Protein AF-A0A2E6X0R5-F1 (afdb_monomer_lite)

Radius of gyration: 14.81 Å; chains: 1; bounding box: 30×20×38 Å

pLDDT: mean 93.58, std 8.18, range [55.41, 97.94]

Structure (mmCIF, N/CA/C/O backbone):
data_AF-A0A2E6X0R5-F1
#
_entry.id   AF-A0A2E6X0R5-F1
#
loop_
_atom_site.group_PDB
_atom_site.id
_atom_site.type_symbol
_atom_site.label_atom_id
_atom_site.label_alt_id
_atom_site.label_comp_id
_atom_site.label_asym_id
_atom_site.label_entity_id
_atom_site.label_seq_id
_atom_site.pdbx_PDB_ins_code
_atom_site.Cartn_x
_atom_site.Cartn_y
_atom_site.Cartn_z
_atom_site.occupancy
_atom_site.B_iso_or_equiv
_atom_site.auth_seq_id
_atom_site.auth_comp_id
_atom_site.auth_asym_id
_atom_site.auth_atom_id
_atom_site.pdbx_PDB_model_num
ATOM 1 N N . ARG A 1 1 ? -6.058 -4.367 -14.746 1.00 55.41 1 ARG A N 1
ATOM 2 C CA . ARG A 1 1 ? -5.632 -5.504 -13.888 1.00 55.41 1 ARG A CA 1
ATOM 3 C C . ARG A 1 1 ? -6.262 -5.261 -12.508 1.00 55.41 1 ARG A C 1
ATOM 5 O O . ARG A 1 1 ? -6.129 -4.142 -12.047 1.00 55.41 1 ARG A O 1
ATOM 12 N N . ARG A 1 2 ? -7.041 -6.200 -11.935 1.00 79.06 2 ARG A N 1
ATOM 13 C CA . ARG A 1 2 ? -8.188 -5.916 -11.022 1.00 79.06 2 ARG A CA 1
ATOM 14 C C . ARG A 1 2 ? -7.973 -4.851 -9.938 1.00 79.06 2 ARG A C 1
ATOM 16 O O . ARG A 1 2 ? -8.359 -3.727 -10.195 1.00 79.06 2 ARG A O 1
ATOM 23 N N . MET A 1 3 ? -7.367 -5.154 -8.793 1.00 86.56 3 MET A N 1
ATOM 24 C CA . MET A 1 3 ? -7.191 -4.206 -7.670 1.00 86.56 3 MET A CA 1
ATOM 25 C C . MET A 1 3 ? -6.353 -2.946 -8.000 1.00 86.56 3 MET A C 1
ATOM 27 O O . MET A 1 3 ? -5.932 -2.247 -7.095 1.00 86.56 3 MET A O 1
ATOM 31 N N . GLY A 1 4 ? -6.006 -2.685 -9.266 1.00 92.75 4 GLY A N 1
ATOM 32 C CA . GLY A 1 4 ? -5.115 -1.597 -9.681 1.00 92.75 4 GLY A CA 1
ATOM 33 C C . GLY A 1 4 ? -3.631 -1.870 -9.416 1.00 92.75 4 GLY A C 1
ATOM 34 O O . GLY A 1 4 ? -2.785 -1.259 -10.046 1.00 92.75 4 GLY A O 1
ATOM 35 N N . MET A 1 5 ? -3.308 -2.854 -8.574 1.00 95.62 5 MET A N 1
ATOM 36 C CA . MET A 1 5 ? -1.964 -3.050 -8.016 1.00 95.62 5 MET A CA 1
ATOM 37 C C . MET A 1 5 ? -1.016 -3.938 -8.832 1.00 95.62 5 MET A C 1
ATOM 39 O O . MET A 1 5 ? 0.018 -4.336 -8.320 1.00 95.62 5 MET A O 1
ATOM 43 N N . LEU A 1 6 ? -1.331 -4.334 -10.065 1.00 96.81 6 LEU A N 1
ATOM 44 C CA . LEU A 1 6 ? -0.471 -5.273 -10.804 1.00 96.81 6 LEU A CA 1
ATOM 45 C C . LEU A 1 6 ? 0.493 -4.530 -11.739 1.00 96.81 6 LEU A C 1
ATOM 47 O O . LEU A 1 6 ? 0.068 -4.038 -12.789 1.00 96.81 6 LEU A O 1
ATOM 51 N N . VAL A 1 7 ? 1.781 -4.553 -11.402 1.00 96.19 7 VAL A N 1
ATOM 52 C CA . VAL A 1 7 ? 2.883 -3.920 -12.144 1.00 96.19 7 VAL A CA 1
ATOM 53 C C . VAL A 1 7 ? 3.815 -4.961 -12.769 1.00 96.19 7 VAL A C 1
ATOM 55 O O . VAL A 1 7 ? 3.914 -6.097 -12.301 1.00 96.19 7 VAL A O 1
ATOM 58 N N . ALA A 1 8 ? 4.512 -4.593 -13.834 1.00 97.25 8 ALA A N 1
ATOM 59 C CA . ALA A 1 8 ? 5.648 -5.344 -14.350 1.00 97.25 8 ALA A CA 1
ATOM 60 C C . ALA A 1 8 ? 6.899 -5.052 -13.507 1.00 97.25 8 ALA A C 1
ATOM 62 O O . ALA A 1 8 ? 7.165 -3.906 -13.157 1.00 97.25 8 ALA A O 1
ATOM 63 N N . LYS A 1 9 ? 7.670 -6.087 -13.174 1.00 96.62 9 LYS A N 1
ATOM 64 C CA . LYS A 1 9 ? 8.994 -5.992 -12.536 1.00 96.62 9 LYS A CA 1
ATOM 65 C C . LYS A 1 9 ? 10.003 -6.801 -13.358 1.00 96.62 9 LYS A C 1
ATOM 67 O O . LYS A 1 9 ? 10.754 -7.626 -12.835 1.00 96.62 9 LYS A O 1
ATOM 72 N N . ASP A 1 10 ? 9.955 -6.610 -14.674 1.00 97.69 10 ASP A N 1
ATOM 73 C CA . ASP A 1 10 ? 10.814 -7.285 -15.649 1.00 97.69 10 ASP A CA 1
ATOM 74 C C . ASP A 1 10 ? 12.261 -6.790 -15.554 1.00 97.69 10 ASP A C 1
ATOM 76 O O . ASP A 1 10 ? 13.186 -7.567 -15.778 1.00 97.69 10 ASP A O 1
ATOM 80 N N . ASN A 1 11 ? 12.468 -5.542 -15.113 1.00 96.31 11 ASN A N 1
ATOM 81 C CA . ASN A 1 11 ? 13.782 -4.991 -14.764 1.00 96.31 11 ASN A CA 1
ATOM 82 C C . ASN A 1 11 ? 14.545 -5.830 -13.720 1.00 96.31 11 ASN A C 1
ATOM 84 O O . ASN A 1 11 ? 15.772 -5.810 -13.703 1.00 96.31 11 ASN A O 1
ATOM 88 N N . LEU A 1 12 ? 13.827 -6.580 -12.879 1.00 95.38 12 LEU A N 1
ATOM 89 C CA . LEU A 1 12 ? 14.379 -7.497 -11.875 1.00 95.38 12 LEU A CA 1
ATOM 90 C C . LEU A 1 12 ? 14.199 -8.978 -12.255 1.00 95.38 12 LEU A C 1
ATOM 92 O O . LEU A 1 12 ? 14.553 -9.864 -11.481 1.00 95.38 12 LEU A O 1
ATOM 96 N N . GLY A 1 13 ? 13.609 -9.269 -13.419 1.00 96.62 13 GLY A N 1
ATOM 97 C CA . GLY A 1 13 ? 13.274 -10.630 -13.844 1.00 96.62 13 GLY A CA 1
ATOM 98 C C . GLY A 1 13 ? 12.126 -11.278 -13.056 1.00 96.62 13 GLY A C 1
ATOM 99 O O . GLY A 1 13 ? 11.999 -12.501 -13.051 1.00 96.62 13 GLY A O 1
ATOM 100 N N . PHE A 1 14 ? 11.284 -10.495 -12.372 1.00 96.44 14 PHE A N 1
ATOM 101 C CA . PHE A 1 14 ? 10.201 -11.021 -11.528 1.00 96.44 14 PHE A CA 1
ATOM 102 C C . PHE A 1 14 ? 8.864 -11.208 -12.255 1.00 96.44 14 PHE A C 1
ATOM 104 O O . PHE A 1 14 ? 7.963 -11.842 -11.689 1.00 96.44 14 PHE A O 1
ATOM 111 N N . GLY A 1 15 ? 8.727 -10.681 -13.476 1.00 96.31 15 GLY A N 1
ATOM 112 C CA . GLY A 1 15 ? 7.479 -10.695 -14.237 1.00 96.31 15 GLY A CA 1
ATOM 113 C C . GLY A 1 15 ? 6.420 -9.762 -13.645 1.00 96.31 15 GLY A C 1
ATOM 114 O O . GLY A 1 15 ? 6.732 -8.757 -13.005 1.00 96.31 15 GLY A O 1
ATOM 115 N N . ALA A 1 16 ? 5.142 -10.107 -13.824 1.00 96.44 16 ALA A N 1
ATOM 116 C CA . ALA A 1 16 ? 4.032 -9.355 -13.242 1.00 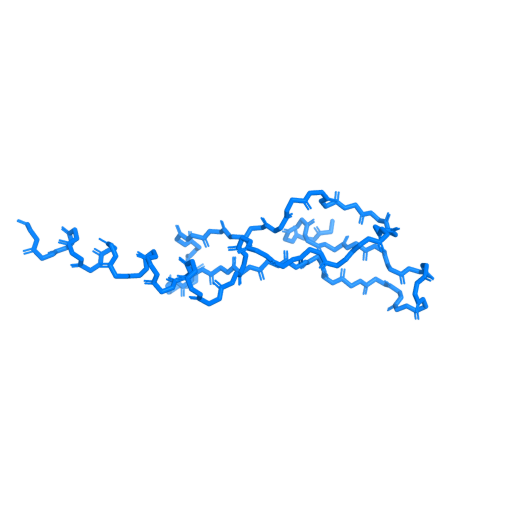96.44 16 ALA A CA 1
ATOM 117 C C . ALA A 1 16 ? 3.911 -9.622 -11.732 1.00 96.44 16 ALA A C 1
ATOM 119 O O . ALA A 1 16 ? 3.731 -10.764 -11.304 1.00 96.44 16 ALA A O 1
ATOM 120 N N . ARG A 1 17 ? 3.982 -8.566 -10.919 1.00 96.44 17 ARG A N 1
ATOM 121 C CA . ARG A 1 17 ? 3.929 -8.622 -9.454 1.00 96.44 17 ARG A CA 1
ATOM 122 C C . ARG A 1 17 ? 3.011 -7.546 -8.899 1.00 96.44 17 A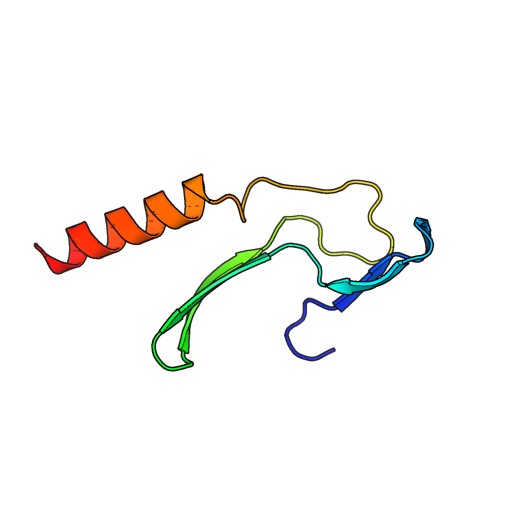RG A C 1
ATOM 124 O O . ARG A 1 17 ? 2.690 -6.571 -9.570 1.00 96.44 17 ARG A O 1
ATOM 131 N N . SER A 1 18 ? 2.587 -7.738 -7.656 1.00 95.81 18 SER A N 1
ATOM 132 C CA . SER A 1 18 ? 1.879 -6.686 -6.940 1.00 95.81 18 SER A CA 1
ATOM 133 C C . SER A 1 18 ? 2.808 -5.500 -6.677 1.00 95.81 18 SER A C 1
ATOM 135 O O . SER A 1 18 ? 3.976 -5.689 -6.330 1.00 95.81 18 SER A O 1
ATOM 137 N N . TRP A 1 19 ? 2.274 -4.290 -6.806 1.00 97.12 19 TRP A N 1
ATOM 138 C CA . TRP A 1 19 ? 2.804 -3.100 -6.162 1.00 97.12 19 TRP A CA 1
ATOM 139 C C . TRP A 1 19 ? 2.695 -3.258 -4.644 1.00 97.12 19 TRP A C 1
ATOM 141 O O . TRP A 1 19 ? 1.877 -4.052 -4.163 1.00 97.12 19 TRP A O 1
ATOM 151 N N . ARG A 1 20 ? 3.546 -2.560 -3.891 1.00 97.81 20 ARG A N 1
ATOM 152 C CA . ARG A 1 20 ? 3.528 -2.637 -2.431 1.00 97.81 20 ARG A CA 1
ATOM 153 C C . ARG A 1 20 ? 2.374 -1.790 -1.903 1.00 97.81 20 ARG A C 1
ATOM 155 O O . ARG A 1 20 ? 2.263 -0.608 -2.217 1.00 97.81 20 ARG A O 1
ATOM 162 N N . TYR A 1 21 ? 1.514 -2.421 -1.118 1.00 97.12 21 TYR A N 1
ATOM 163 C CA . TYR A 1 21 ? 0.423 -1.765 -0.417 1.00 97.12 21 TYR A CA 1
ATOM 164 C C . TYR A 1 21 ? 0.073 -2.558 0.843 1.00 97.12 21 TYR A C 1
ATOM 166 O O . TYR A 1 21 ? 0.426 -3.734 0.969 1.00 97.12 21 TYR A O 1
ATOM 174 N N . ALA A 1 22 ? -0.673 -1.926 1.738 1.00 97.94 22 ALA A N 1
ATOM 175 C CA . ALA A 1 22 ? -1.392 -2.586 2.814 1.00 97.94 22 ALA A CA 1
ATOM 176 C C . ALA A 1 22 ? -2.856 -2.122 2.827 1.00 97.94 22 ALA A C 1
ATOM 178 O O . ALA A 1 22 ? -3.194 -1.074 2.277 1.00 97.94 22 ALA A O 1
ATOM 179 N N . ALA A 1 23 ? -3.744 -2.921 3.411 1.00 97.19 23 ALA A N 1
ATOM 180 C CA . ALA A 1 23 ? -5.159 -2.589 3.527 1.00 97.19 23 ALA A CA 1
ATOM 181 C C . ALA A 1 23 ? -5.728 -3.157 4.827 1.00 97.19 23 ALA A C 1
ATOM 183 O O . ALA A 1 23 ? -5.358 -4.262 5.229 1.00 97.19 23 ALA A O 1
ATOM 184 N N . ILE A 1 24 ? -6.645 -2.418 5.447 1.00 97.12 24 ILE A N 1
ATOM 185 C CA . ILE A 1 24 ? -7.456 -2.902 6.569 1.00 97.12 24 ILE A CA 1
ATOM 186 C C . ILE A 1 24 ? -8.807 -3.303 5.991 1.00 97.12 24 ILE A C 1
ATOM 188 O O . ILE A 1 24 ? -9.457 -2.510 5.304 1.00 97.12 24 ILE A O 1
ATOM 192 N N . VAL A 1 25 ? -9.181 -4.564 6.208 1.00 96.81 25 VAL A N 1
ATOM 193 C CA . VAL A 1 25 ? -10.371 -5.171 5.611 1.00 96.81 25 VAL A CA 1
ATOM 194 C C . VAL A 1 25 ? -11.187 -5.846 6.701 1.00 96.81 25 VAL A C 1
ATOM 196 O O . VAL A 1 25 ? -10.736 -6.839 7.268 1.00 96.81 25 VAL A O 1
ATOM 199 N N . ASN A 1 26 ? -12.397 -5.345 6.932 1.00 95.94 26 ASN A N 1
ATOM 200 C CA . ASN A 1 26 ? -13.359 -5.912 7.873 1.00 95.94 26 ASN A CA 1
ATOM 201 C C . ASN A 1 26 ? -14.577 -6.422 7.104 1.00 95.94 26 ASN A C 1
ATOM 203 O O . ASN A 1 26 ? -15.156 -5.711 6.285 1.00 95.94 26 ASN A O 1
ATOM 207 N N . ASP A 1 27 ? -14.919 -7.696 7.305 1.00 96.62 27 ASP A N 1
ATOM 208 C CA . ASP A 1 27 ? -16.053 -8.371 6.654 1.00 96.62 27 ASP A CA 1
ATOM 209 C C . ASP A 1 27 ? -16.122 -8.179 5.126 1.00 96.62 27 ASP A C 1
ATOM 211 O O . ASP A 1 27 ? -17.184 -8.041 4.518 1.00 96.62 27 ASP A O 1
ATOM 215 N N . GLY A 1 28 ? -14.951 -8.175 4.482 1.00 95.12 28 GLY A N 1
ATOM 216 C CA . GLY A 1 28 ? -14.819 -8.008 3.034 1.00 95.12 28 GLY A CA 1
ATOM 217 C C . GLY A 1 28 ? -14.943 -6.565 2.535 1.00 95.12 28 GLY A C 1
ATOM 218 O O . GLY A 1 28 ? -14.834 -6.347 1.328 1.00 95.12 28 GLY A O 1
ATOM 219 N N . GLN A 1 29 ? -15.123 -5.585 3.423 1.00 96.12 29 GLN A N 1
ATOM 220 C CA . GLN A 1 29 ? -15.087 -4.159 3.102 1.00 96.12 29 GLN A CA 1
ATOM 221 C C . GLN A 1 29 ? -13.702 -3.580 3.389 1.00 96.12 29 GLN A C 1
ATOM 223 O O . GLN A 1 29 ? -13.108 -3.842 4.431 1.00 96.12 29 GLN A O 1
ATOM 228 N N . ILE A 1 30 ? -13.179 -2.801 2.444 1.00 95.75 30 ILE A N 1
ATOM 229 C CA . ILE A 1 30 ? -11.909 -2.089 2.605 1.00 95.75 30 ILE A CA 1
ATOM 230 C C . ILE A 1 30 ? -12.191 -0.805 3.384 1.00 95.75 30 ILE A C 1
ATOM 232 O O . ILE A 1 30 ? -12.867 0.083 2.869 1.00 95.75 30 ILE A O 1
ATOM 236 N N . GLU A 1 31 ? -11.658 -0.706 4.595 1.00 95.88 31 GLU A N 1
ATOM 237 C CA . GLU A 1 31 ? -11.809 0.476 5.454 1.00 95.88 31 GLU A CA 1
ATOM 238 C C . GLU A 1 31 ? -10.671 1.476 5.270 1.00 95.88 31 GLU A C 1
ATOM 240 O O . GLU A 1 31 ? -10.875 2.687 5.328 1.00 95.88 31 GLU A O 1
ATOM 245 N N . ALA A 1 32 ? -9.466 0.966 5.007 1.00 96.50 32 ALA A N 1
ATOM 246 C CA . ALA A 1 32 ? -8.286 1.784 4.786 1.00 96.50 32 ALA A CA 1
ATOM 247 C C . ALA A 1 32 ? -7.361 1.164 3.741 1.00 96.50 32 ALA A C 1
ATOM 249 O O . ALA A 1 32 ? -7.248 -0.061 3.627 1.00 96.50 32 ALA A O 1
ATOM 250 N N . TRP A 1 33 ? -6.682 2.034 2.996 1.00 96.75 33 TRP A N 1
ATOM 251 C CA . TRP A 1 33 ? -5.790 1.678 1.899 1.00 96.75 33 TRP A CA 1
ATOM 252 C C . TRP A 1 33 ? -4.478 2.455 2.011 1.00 96.75 33 TRP A C 1
ATOM 254 O O . TRP A 1 33 ? -4.485 3.682 2.082 1.00 96.75 33 TRP A O 1
ATOM 264 N N . PHE A 1 34 ? -3.360 1.734 2.008 1.00 97.50 34 PHE A N 1
ATOM 265 C CA . PHE A 1 34 ? -2.014 2.257 2.240 1.00 97.50 34 PHE A CA 1
ATOM 266 C C . PHE A 1 34 ? -1.122 1.875 1.060 1.00 97.50 34 PHE A C 1
ATOM 268 O O . PHE A 1 34 ? -0.397 0.882 1.104 1.00 97.50 34 PHE A O 1
ATOM 275 N N . GLU A 1 35 ? -1.231 2.624 -0.032 1.00 96.88 35 GLU A N 1
ATOM 276 C CA . GLU A 1 35 ? -0.452 2.412 -1.253 1.00 96.88 35 GLU A CA 1
ATOM 277 C C . GLU A 1 35 ? 0.887 3.150 -1.187 1.00 96.88 35 GLU A C 1
ATOM 279 O O . GLU A 1 35 ? 0.930 4.325 -0.822 1.00 96.88 35 GLU A O 1
ATOM 284 N N . GLU A 1 36 ? 1.979 2.491 -1.580 1.00 97.81 36 GLU A N 1
ATOM 285 C CA . GLU A 1 36 ? 3.255 3.192 -1.724 1.00 97.81 36 GLU A CA 1
ATOM 286 C C . GLU A 1 36 ? 3.239 4.160 -2.919 1.00 97.81 36 GLU A C 1
ATOM 288 O O . GLU A 1 36 ? 2.683 3.838 -3.974 1.00 97.81 36 GLU A O 1
ATOM 293 N N . PRO A 1 37 ? 3.887 5.331 -2.813 1.00 96.31 37 PRO A N 1
ATOM 294 C CA . PRO A 1 37 ? 3.894 6.319 -3.883 1.00 96.31 37 PRO A CA 1
ATOM 295 C C . PRO A 1 37 ? 4.671 5.823 -5.109 1.00 96.31 37 PRO A C 1
ATOM 297 O O . PRO A 1 37 ? 5.644 5.083 -4.990 1.00 96.31 37 PRO A O 1
ATOM 300 N N . GLY A 1 38 ? 4.289 6.302 -6.296 1.00 95.19 38 GLY A N 1
ATOM 301 C CA . GLY A 1 38 ? 5.061 6.072 -7.525 1.00 95.19 38 GLY A CA 1
ATOM 302 C C . GLY A 1 38 ? 4.740 4.772 -8.266 1.00 95.19 38 GLY A C 1
ATOM 303 O O . GLY A 1 38 ? 5.574 4.293 -9.036 1.00 95.19 38 GLY A O 1
ATOM 304 N N . ILE A 1 39 ? 3.539 4.210 -8.079 1.00 95.50 39 ILE A N 1
ATOM 305 C CA . ILE A 1 39 ? 3.092 3.012 -8.800 1.00 95.50 39 ILE A CA 1
ATOM 306 C C . ILE A 1 39 ? 3.383 3.105 -10.305 1.00 95.50 39 ILE A C 1
ATOM 308 O O . ILE A 1 39 ? 2.899 3.984 -11.019 1.00 95.50 39 ILE A O 1
ATOM 312 N N . SER A 1 40 ? 4.219 2.192 -10.794 1.00 96.00 40 SER A N 1
ATOM 313 C CA . SER A 1 40 ? 4.590 2.108 -12.206 1.00 96.00 40 SER A CA 1
ATOM 314 C C . SER A 1 40 ? 5.250 0.771 -12.535 1.00 96.00 40 SER A C 1
ATOM 316 O O . SER A 1 40 ? 5.767 0.060 -11.668 1.00 96.00 40 SER A O 1
ATOM 318 N N . ASP A 1 41 ? 5.218 0.428 -13.820 1.00 96.81 41 ASP A N 1
ATOM 319 C CA . ASP A 1 41 ? 5.950 -0.709 -14.360 1.00 96.81 41 ASP A CA 1
ATOM 320 C C . ASP A 1 41 ? 7.460 -0.442 -14.317 1.00 96.81 41 ASP A C 1
ATOM 322 O O . ASP A 1 41 ? 7.926 0.641 -14.665 1.00 96.81 41 ASP A O 1
ATOM 326 N N . ASN A 1 42 ? 8.227 -1.463 -13.933 1.00 96.81 42 ASN A N 1
ATOM 327 C CA . ASN A 1 42 ? 9.687 -1.446 -13.869 1.00 96.81 42 ASN A CA 1
ATOM 328 C C . ASN A 1 42 ? 10.257 -0.301 -13.016 1.00 96.81 42 ASN A C 1
ATOM 330 O O . ASN A 1 42 ? 11.343 0.202 -13.308 1.00 96.81 42 ASN A O 1
ATOM 334 N N . HIS A 1 43 ? 9.537 0.089 -11.954 1.00 95.81 43 HIS A N 1
ATOM 335 C CA . HIS A 1 43 ? 10.012 1.077 -10.985 1.00 95.81 43 HIS A CA 1
ATOM 336 C C . HIS A 1 43 ? 11.417 0.706 -10.475 1.00 95.81 43 HIS A C 1
ATOM 338 O O . HIS A 1 43 ? 11.691 -0.469 -10.196 1.00 95.81 43 HIS A O 1
ATOM 344 N N . GLY A 1 44 ? 12.304 1.703 -10.399 1.00 94.88 44 GLY A N 1
ATOM 345 C CA . GLY A 1 44 ? 13.717 1.512 -10.053 1.00 94.88 44 GLY A CA 1
ATOM 346 C C . GLY A 1 44 ? 13.952 1.233 -8.569 1.00 94.88 44 GLY A C 1
ATOM 347 O O . GLY A 1 44 ? 14.807 0.419 -8.233 1.00 94.88 44 GLY A O 1
ATOM 348 N N . ASP A 1 45 ? 13.151 1.857 -7.705 1.00 94.25 45 ASP A N 1
ATOM 349 C CA . ASP A 1 45 ? 13.254 1.710 -6.250 1.00 94.25 45 ASP A CA 1
ATOM 350 C C . ASP A 1 45 ? 12.203 0.746 -5.675 1.00 94.25 45 ASP A C 1
ATOM 352 O O . ASP A 1 45 ? 11.203 0.422 -6.327 1.00 94.25 45 ASP A O 1
ATOM 356 N N . ASP A 1 46 ? 12.414 0.335 -4.423 1.00 93.38 46 ASP A N 1
ATOM 357 C CA . ASP A 1 46 ? 11.483 -0.454 -3.607 1.00 93.38 46 ASP A CA 1
ATOM 358 C C . ASP A 1 46 ? 10.981 0.388 -2.416 1.00 93.38 46 ASP A C 1
ATOM 360 O O . ASP A 1 46 ? 11.529 0.282 -1.316 1.00 93.38 46 ASP A O 1
ATOM 364 N N . PRO A 1 47 ? 9.997 1.288 -2.623 1.00 95.69 47 PRO A N 1
ATOM 365 C CA . PRO A 1 47 ? 9.498 2.151 -1.558 1.00 95.69 47 PRO A CA 1
ATOM 366 C C . PRO A 1 47 ? 8.853 1.329 -0.439 1.00 95.69 47 PRO A C 1
ATOM 368 O O . PRO A 1 47 ? 8.139 0.355 -0.690 1.00 95.69 47 PRO A O 1
ATOM 371 N N . TYR A 1 48 ? 9.106 1.743 0.801 1.00 96.00 48 TYR A N 1
ATOM 372 C CA . TYR A 1 48 ? 8.504 1.176 2.001 1.00 96.00 48 TYR A CA 1
ATOM 373 C C . TYR A 1 48 ? 8.375 2.265 3.060 1.00 96.00 48 TYR A C 1
ATOM 375 O O . TYR A 1 48 ? 9.347 2.636 3.719 1.00 96.00 48 TYR A O 1
ATOM 383 N N . GLY A 1 49 ? 7.171 2.805 3.181 1.00 96.56 49 GLY A N 1
ATOM 384 C CA . GLY A 1 49 ? 6.872 3.864 4.128 1.00 96.56 49 GLY A CA 1
ATOM 385 C C . GLY A 1 49 ? 5.391 3.913 4.441 1.00 96.56 49 GLY A C 1
ATOM 386 O O . GLY A 1 49 ? 5.025 3.769 5.598 1.00 96.56 49 GLY A O 1
ATOM 387 N N . VAL A 1 50 ? 4.532 4.066 3.427 1.00 97.19 50 VAL A N 1
ATOM 388 C CA . VAL A 1 50 ? 3.079 4.212 3.633 1.00 97.19 50 VAL A CA 1
ATOM 389 C C . VAL A 1 50 ? 2.464 2.918 4.168 1.00 97.19 50 VAL A C 1
ATOM 391 O O . VAL A 1 50 ? 1.627 2.962 5.066 1.00 97.19 50 VAL A O 1
ATOM 394 N N . SER A 1 51 ? 2.921 1.774 3.663 1.00 97.44 51 SER A N 1
ATOM 395 C CA . SER A 1 51 ? 2.441 0.433 4.017 1.00 97.44 51 SER A CA 1
ATOM 396 C C . SER A 1 51 ? 3.124 -0.178 5.250 1.00 97.44 51 SER A C 1
ATOM 398 O O . SER A 1 51 ? 3.012 -1.385 5.478 1.00 97.44 51 SER A O 1
ATOM 400 N N . SER A 1 52 ? 3.858 0.618 6.032 1.00 97.75 52 SER A N 1
ATOM 401 C CA . SER A 1 52 ? 4.579 0.128 7.207 1.00 97.75 52 SER A CA 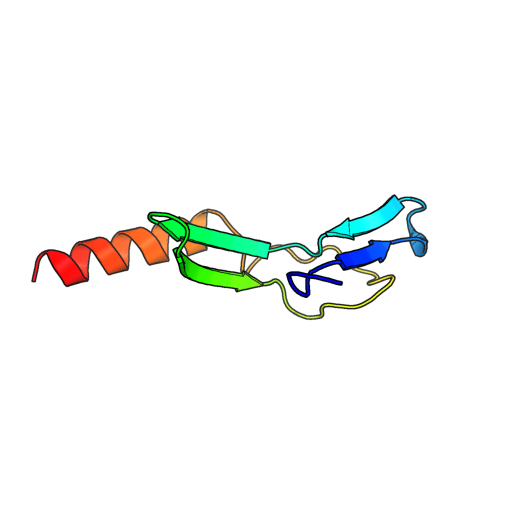1
ATOM 402 C C . SER A 1 52 ? 3.628 -0.334 8.329 1.00 97.75 52 SER A C 1
ATOM 404 O O . SER A 1 52 ? 2.542 0.232 8.498 1.00 97.75 52 SER A O 1
ATOM 406 N N . PRO A 1 53 ? 4.013 -1.344 9.136 1.00 97.25 53 PRO A N 1
ATOM 407 C CA . PRO A 1 53 ? 3.266 -1.753 10.320 1.00 97.25 53 PRO A CA 1
ATOM 408 C C . PRO A 1 53 ? 3.000 -0.599 11.283 1.00 97.25 53 PRO A C 1
ATOM 410 O O . PRO A 1 53 ? 1.930 -0.554 11.880 1.00 97.25 53 PRO A O 1
ATOM 413 N N . GLU A 1 54 ? 3.942 0.334 11.414 1.00 97.81 54 GLU A N 1
ATOM 414 C CA . GLU A 1 54 ? 3.816 1.493 12.294 1.00 97.81 54 GLU A CA 1
ATOM 415 C C . GLU A 1 54 ? 2.625 2.373 11.888 1.00 97.81 54 GLU A C 1
ATOM 417 O O . GLU A 1 54 ? 1.792 2.685 12.737 1.00 97.81 54 GLU A O 1
ATOM 422 N N . ASN A 1 55 ? 2.466 2.679 10.593 1.00 97.38 55 ASN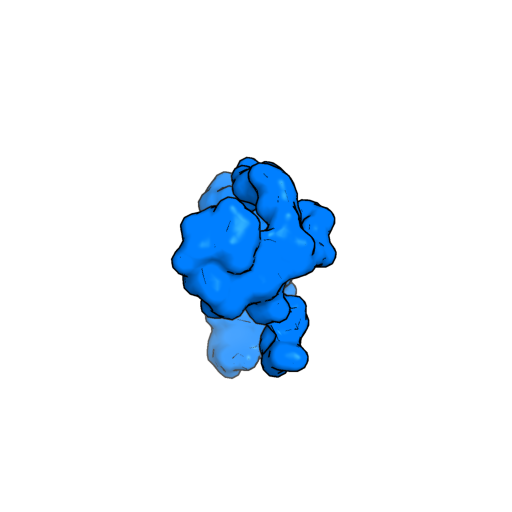 A N 1
ATOM 423 C CA . ASN A 1 55 ? 1.327 3.466 10.104 1.00 97.38 55 ASN A CA 1
ATOM 424 C C . ASN A 1 55 ? -0.007 2.726 10.279 1.00 97.38 55 ASN A C 1
ATOM 426 O O . ASN A 1 55 ? -1.039 3.336 10.559 1.0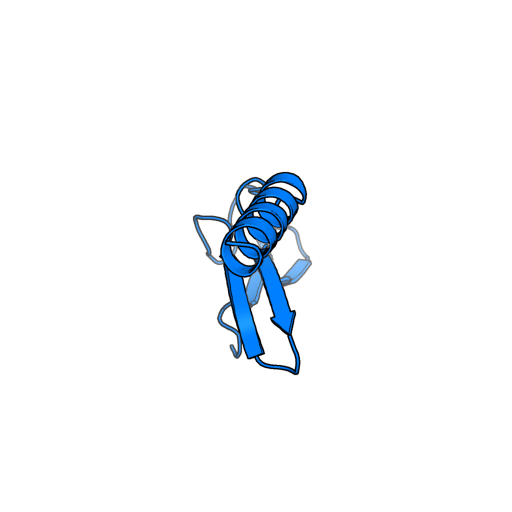0 97.38 55 ASN A O 1
ATOM 430 N N . LEU A 1 56 ? -0.000 1.401 10.099 1.00 97.31 56 LEU A N 1
ATOM 431 C CA . LEU A 1 56 ? -1.195 0.574 10.274 1.00 97.31 56 LEU A CA 1
ATOM 432 C C . LEU A 1 56 ? -1.634 0.527 11.739 1.00 97.31 56 LEU A C 1
ATOM 434 O O . LEU A 1 56 ? -2.826 0.637 12.024 1.00 97.31 56 LEU A O 1
ATOM 438 N N . LEU A 1 57 ? -0.684 0.364 12.662 1.00 97.56 57 LEU A N 1
ATOM 439 C CA . LEU A 1 57 ? -0.957 0.375 14.096 1.00 97.56 57 LEU A CA 1
ATOM 440 C C . LEU A 1 57 ? -1.483 1.738 14.538 1.00 97.56 57 LEU A C 1
ATOM 442 O O . LEU A 1 57 ? -2.506 1.780 15.215 1.00 97.56 57 LEU A O 1
ATOM 446 N N . GLU A 1 58 ? -0.863 2.830 14.087 1.00 96.88 58 GLU A N 1
ATOM 447 C CA . GLU A 1 58 ? -1.333 4.187 14.376 1.00 96.88 58 GLU A CA 1
ATOM 448 C C . GLU A 1 58 ? -2.776 4.400 13.891 1.00 96.88 58 GLU A C 1
ATOM 450 O O . GLU A 1 58 ? -3.619 4.902 14.637 1.00 96.88 58 GLU A O 1
ATOM 455 N N . TYR A 1 59 ? -3.108 3.963 12.670 1.00 96.06 59 TYR A N 1
ATOM 456 C CA . TYR A 1 59 ? -4.484 4.027 12.174 1.00 96.06 59 TYR A CA 1
ATOM 457 C C . TYR A 1 59 ? -5.451 3.242 13.074 1.00 96.06 59 TYR A C 1
ATOM 459 O O . TYR A 1 59 ? -6.493 3.768 13.466 1.00 96.06 59 TYR A O 1
ATOM 467 N N . LEU A 1 60 ? -5.110 2.000 13.433 1.00 96.00 60 LEU A N 1
ATOM 468 C CA . LEU A 1 60 ? -5.958 1.136 14.262 1.00 96.00 60 LEU A CA 1
ATOM 469 C C . LEU A 1 60 ? -6.139 1.674 15.690 1.00 96.00 60 LEU A C 1
ATOM 471 O O . LEU A 1 60 ? -7.214 1.529 16.269 1.00 96.00 60 LEU A O 1
ATOM 475 N N . GLU A 1 61 ? -5.107 2.278 16.275 1.00 96.19 61 GLU A N 1
ATOM 476 C CA . GLU A 1 61 ? -5.175 2.903 17.599 1.00 96.19 61 GLU A CA 1
ATOM 477 C C . GLU A 1 61 ? -6.065 4.151 17.585 1.00 96.19 61 GLU A C 1
ATOM 479 O O . GLU A 1 61 ? -6.933 4.295 18.450 1.00 96.19 61 GLU A O 1
ATOM 484 N N . ASN A 1 62 ? -5.932 4.995 16.558 1.00 94.31 62 ASN A N 1
ATOM 485 C CA . ASN A 1 62 ? -6.770 6.182 16.382 1.00 94.31 62 ASN A CA 1
ATOM 486 C C . ASN A 1 62 ? -8.251 5.830 16.146 1.00 94.31 62 ASN A C 1
ATOM 488 O O . ASN A 1 62 ? -9.139 6.495 16.689 1.00 94.31 62 ASN A O 1
ATOM 492 N N . GLN A 1 63 ? -8.538 4.768 15.382 1.00 91.25 63 GLN A N 1
ATOM 493 C CA . GLN A 1 63 ? -9.908 4.262 15.216 1.00 91.25 63 GLN A CA 1
ATOM 494 C C . GLN A 1 63 ? -10.507 3.827 16.561 1.00 91.25 63 GLN A C 1
ATOM 496 O O . GLN A 1 63 ? -11.576 4.306 16.935 1.00 91.25 63 GLN A O 1
ATOM 501 N N . LYS A 1 64 ? -9.778 3.025 17.353 1.00 87.00 64 LYS A N 1
ATOM 502 C CA . LYS A 1 64 ? -10.234 2.592 18.689 1.00 87.00 64 LYS A CA 1
ATOM 503 C C . LYS A 1 64 ? -10.518 3.762 19.628 1.00 87.00 64 LYS A C 1
ATOM 505 O O . LYS A 1 64 ? -11.467 3.707 20.406 1.00 87.00 64 LYS A O 1
ATOM 510 N N . GLN A 1 65 ? -9.698 4.814 19.585 1.00 84.94 65 GLN A N 1
ATOM 511 C CA . GLN A 1 65 ? -9.917 6.000 20.415 1.00 84.94 65 GLN A CA 1
ATOM 512 C C . GLN A 1 65 ? -11.180 6.768 20.004 1.00 84.94 65 GLN A C 1
ATOM 514 O O 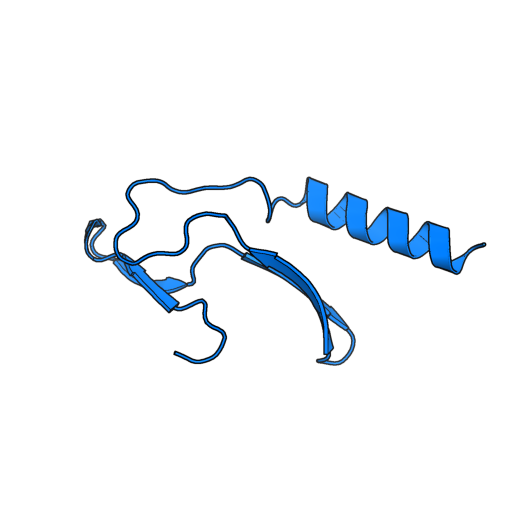. GLN A 1 65 ? -11.874 7.296 20.869 1.00 84.94 65 GLN A O 1
ATOM 519 N N . THR A 1 66 ? -11.487 6.803 18.706 1.00 80.81 66 THR A N 1
ATOM 520 C CA . THR A 1 66 ? -12.690 7.460 18.173 1.00 80.81 66 THR A CA 1
ATOM 521 C C . THR A 1 66 ? -13.966 6.715 18.571 1.00 80.81 66 THR A C 1
ATOM 523 O O . THR A 1 66 ? -14.961 7.352 18.887 1.00 80.81 66 THR A O 1
ATOM 526 N N . GLU A 1 67 ? -13.941 5.381 18.606 1.00 77.19 67 GLU A N 1
ATOM 527 C CA . GLU A 1 67 ? -15.094 4.557 19.010 1.00 77.19 67 GLU A CA 1
ATOM 528 C C . GLU A 1 67 ? -15.390 4.602 20.518 1.00 77.19 67 GLU A C 1
ATOM 530 O O . GLU A 1 67 ? -16.514 4.338 20.941 1.00 77.19 67 GLU A O 1
ATOM 535 N N . ALA A 1 68 ? -14.380 4.899 21.340 1.00 69.56 68 ALA A N 1
ATOM 536 C CA . ALA A 1 68 ? -14.507 4.953 22.795 1.00 69.56 68 ALA A CA 1
ATOM 537 C C . ALA A 1 68 ? -14.996 6.314 23.334 1.00 69.56 68 ALA A C 1
ATOM 539 O O . ALA A 1 68 ? -15.262 6.418 24.536 1.00 69.56 68 ALA A O 1
ATOM 540 N N . ALA A 1 69 ? -15.067 7.340 22.481 1.00 58.41 69 ALA A N 1
ATOM 541 C CA . ALA A 1 69 ? -15.479 8.706 22.812 1.00 58.41 69 ALA A CA 1
ATOM 542 C C . ALA A 1 69 ? -16.950 8.961 22.450 1.00 58.41 69 ALA A C 1
ATOM 544 O O . ALA A 1 69 ? -17.618 9.671 23.238 1.00 58.41 69 ALA A O 1
#

Foldseek 3Di:
DPPPFWAQQVVVPPGIDGADKDFDADPNDTPDIFGFPDDYHNDPDRDDDSRDPVVVVVVVVVVVVVVVD

Secondary structure (DSSP, 8-state):
-TTS-EEE-GGGT--EEEPPEEEEEETTEEEEEEEPS---TT-SS---STT-HHHHHHHHHHHHHHHT-

Sequence (69 aa):
RRMGMLVAKDNLGFGARSWRYAAIVNDGQIEAWFEEPGISDNHGDDPYGVSSPENLLEYLENQKQTEAA